Protein AF-X1KVK3-F1 (afdb_monomer_lite)

Structure (mmCIF, N/CA/C/O backbone):
data_AF-X1KVK3-F1
#
_entry.id   AF-X1KVK3-F1
#
loop_
_atom_site.group_PDB
_atom_site.id
_atom_site.type_symbol
_atom_site.label_atom_id
_atom_site.label_alt_id
_atom_site.label_comp_id
_atom_site.label_asym_id
_atom_site.label_entity_id
_atom_site.label_seq_id
_atom_site.pdbx_PDB_ins_code
_atom_site.Cartn_x
_atom_site.Cartn_y
_atom_site.Cartn_z
_atom_site.occupancy
_atom_site.B_iso_or_equiv
_atom_site.auth_seq_id
_atom_site.auth_comp_id
_atom_site.auth_asym_id
_atom_site.auth_atom_id
_atom_site.pdbx_PDB_model_num
ATOM 1 N N . VAL A 1 1 ? -28.297 -2.277 30.075 1.00 92.94 1 VAL A N 1
ATOM 2 C CA . VAL A 1 1 ? -28.595 -2.962 28.796 1.00 92.94 1 VAL A CA 1
ATOM 3 C C . VAL A 1 1 ? -28.632 -1.957 27.662 1.00 92.94 1 VAL A C 1
ATOM 5 O O . VAL A 1 1 ? -28.782 -0.765 27.917 1.00 92.94 1 VAL A O 1
ATOM 8 N N . TRP A 1 2 ? -28.492 -2.438 26.434 1.00 93.06 2 TRP A N 1
ATOM 9 C CA . TRP A 1 2 ? -28.520 -1.646 25.210 1.00 93.06 2 TRP A CA 1
ATOM 10 C C . TRP A 1 2 ? -29.682 -2.075 24.330 1.00 93.06 2 TRP A C 1
ATOM 12 O O . TRP A 1 2 ? -29.987 -3.264 24.244 1.00 93.06 2 TRP A O 1
ATOM 22 N N . VAL A 1 3 ? -30.343 -1.122 23.684 1.00 92.62 3 VAL A N 1
ATOM 23 C CA . VAL A 1 3 ? -31.457 -1.416 22.777 1.00 92.62 3 VAL A CA 1
ATOM 24 C C . VAL A 1 3 ? -30.928 -1.920 21.435 1.00 92.62 3 VAL A C 1
ATOM 26 O O . VAL A 1 3 ? -30.106 -1.259 20.801 1.00 92.62 3 VAL A O 1
ATOM 29 N N . LYS A 1 4 ? -31.412 -3.089 20.994 1.00 90.88 4 LYS A N 1
ATOM 30 C CA . LYS A 1 4 ? -30.986 -3.754 19.747 1.00 90.88 4 LYS A CA 1
ATOM 31 C C . LYS A 1 4 ? -31.944 -3.613 18.579 1.00 90.88 4 LYS A C 1
ATOM 33 O O . LYS A 1 4 ? -31.549 -3.834 17.439 1.00 90.88 4 LYS A O 1
ATOM 38 N N . ALA A 1 5 ? -33.192 -3.261 18.858 1.00 85.25 5 ALA A N 1
ATOM 39 C CA . ALA A 1 5 ? -34.179 -2.967 17.831 1.00 85.25 5 ALA A CA 1
ATOM 40 C C . ALA A 1 5 ? -33.969 -1.551 17.267 1.00 85.25 5 ALA A C 1
ATOM 42 O O . ALA A 1 5 ? -33.524 -0.660 17.988 1.00 85.25 5 ALA A O 1
ATOM 43 N N . GLY A 1 6 ? -34.320 -1.333 15.994 1.00 79.38 6 GLY A N 1
ATOM 44 C CA . GLY A 1 6 ? -34.292 0.005 15.381 1.00 79.38 6 GLY A CA 1
ATOM 45 C C . GLY A 1 6 ? -35.185 1.010 16.122 1.00 79.38 6 GLY A C 1
ATOM 46 O O . GLY A 1 6 ? -34.839 2.183 16.248 1.00 79.38 6 GLY A O 1
ATOM 47 N N . SER A 1 7 ? -36.288 0.520 16.689 1.00 86.25 7 SER A N 1
ATOM 48 C CA . SER A 1 7 ? -37.147 1.229 17.631 1.00 86.25 7 SER A CA 1
ATOM 49 C C . SER A 1 7 ? -37.678 0.255 18.686 1.00 86.25 7 SER A C 1
ATOM 51 O O . SER A 1 7 ? -38.009 -0.894 18.386 1.00 86.25 7 SER A O 1
ATOM 53 N N . ALA A 1 8 ? -37.746 0.702 19.939 1.00 93.06 8 ALA A N 1
ATOM 54 C CA . ALA A 1 8 ? -38.320 -0.052 21.045 1.00 93.06 8 ALA A CA 1
ATOM 55 C C . ALA A 1 8 ? -39.267 0.831 21.863 1.00 93.06 8 ALA A C 1
ATOM 57 O O . ALA A 1 8 ? -38.974 1.990 22.149 1.00 93.06 8 ALA A O 1
ATOM 58 N N . ASN A 1 9 ? -40.400 0.263 22.268 1.00 96.19 9 ASN A N 1
ATOM 59 C CA . ASN A 1 9 ? -41.373 0.953 23.106 1.00 96.19 9 ASN A CA 1
ATOM 60 C C . ASN A 1 9 ? -41.047 0.737 24.584 1.00 96.19 9 ASN A C 1
ATOM 62 O O . ASN A 1 9 ? -40.894 -0.406 25.021 1.00 96.19 9 ASN A O 1
ATOM 66 N N . ILE A 1 10 ? -41.021 1.825 25.349 1.00 95.88 10 ILE A N 1
ATOM 67 C CA . ILE A 1 10 ? -40.963 1.804 26.808 1.00 95.88 10 ILE A CA 1
ATOM 68 C C . ILE A 1 10 ? -42.375 2.025 27.341 1.00 95.88 10 ILE A C 1
ATOM 70 O O . ILE A 1 10 ? -43.050 2.990 26.980 1.00 95.88 10 ILE A O 1
ATOM 74 N N . ARG A 1 11 ? -42.839 1.107 28.187 1.00 97.75 11 ARG A N 1
ATOM 75 C CA . ARG A 1 11 ? -44.220 1.035 28.677 1.00 97.75 11 ARG A CA 1
ATOM 76 C C . ARG A 1 11 ? -44.312 1.301 30.176 1.00 97.75 11 ARG A C 1
ATOM 78 O O . ARG A 1 11 ? -43.324 1.182 30.892 1.00 97.75 11 ARG A O 1
ATOM 85 N N . ASN A 1 12 ? -45.503 1.636 30.668 1.00 97.19 12 ASN A N 1
ATOM 86 C CA . ASN A 1 12 ? -45.739 1.837 32.105 1.00 97.19 12 ASN A CA 1
ATOM 87 C C . ASN A 1 12 ? -45.899 0.533 32.916 1.00 97.19 12 ASN A C 1
ATOM 89 O O . ASN A 1 12 ? -46.076 0.599 34.127 1.00 97.19 12 ASN A 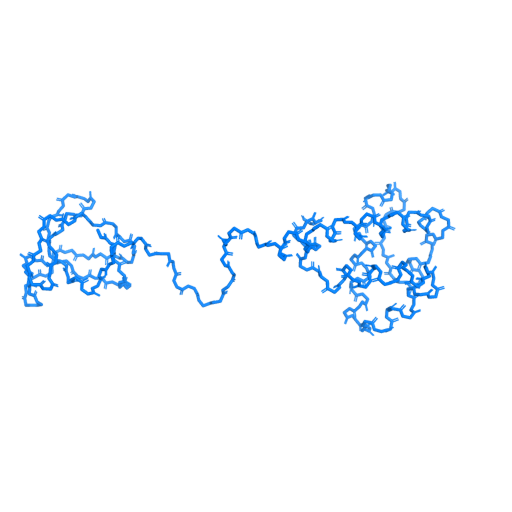O 1
ATOM 93 N N . GLY A 1 13 ? -45.817 -0.635 32.274 1.00 96.75 13 GLY A N 1
ATOM 94 C CA . GLY A 1 13 ? -45.866 -1.945 32.925 1.00 96.75 13 GLY A CA 1
ATOM 95 C C . GLY A 1 13 ? -45.310 -3.061 32.027 1.00 96.75 13 GLY A C 1
ATOM 96 O O . GLY A 1 13 ? -45.136 -2.836 30.822 1.00 96.75 13 GLY A O 1
ATOM 97 N N . PRO A 1 14 ? -45.027 -4.250 32.591 1.00 96.38 14 PRO A N 1
ATOM 98 C CA . PRO A 1 14 ? -44.391 -5.380 31.908 1.00 96.38 14 PRO A CA 1
ATOM 99 C C . PRO A 1 14 ? -45.385 -6.192 31.053 1.00 96.38 14 PRO A C 1
ATOM 101 O O . PRO A 1 14 ? -45.523 -7.406 31.196 1.00 96.38 14 PRO A O 1
ATOM 104 N N . SER A 1 15 ? -46.108 -5.523 30.153 1.00 95.50 15 SER A N 1
ATOM 105 C CA . SER A 1 15 ? -47.010 -6.162 29.189 1.00 95.50 15 SER A CA 1
ATOM 106 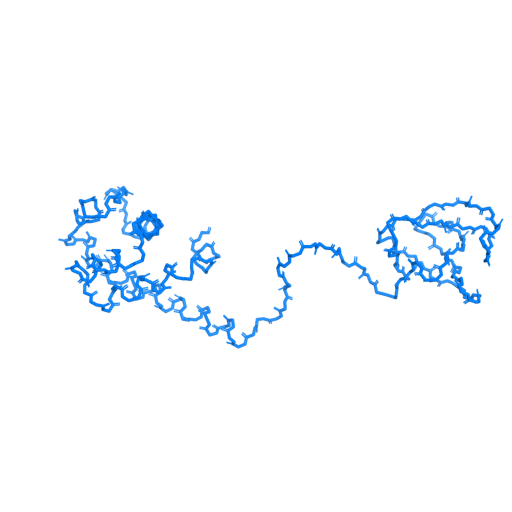C C . SER A 1 15 ? -47.103 -5.360 27.895 1.00 95.50 15 SER A C 1
ATOM 108 O O . SER A 1 15 ? -46.993 -4.135 27.880 1.00 95.50 15 SER A O 1
ATOM 110 N N . THR A 1 16 ? -47.370 -6.039 26.780 1.00 92.88 16 THR A N 1
ATOM 111 C CA . THR A 1 16 ? -47.644 -5.386 25.491 1.00 92.88 16 THR A CA 1
ATOM 112 C C . THR A 1 16 ? -48.951 -4.588 25.498 1.00 92.88 16 THR A C 1
ATOM 114 O O . THR A 1 16 ? -49.114 -3.715 24.648 1.00 92.88 16 THR A O 1
ATOM 117 N N . GLN A 1 17 ? -49.834 -4.837 26.473 1.00 95.75 17 GLN A N 1
ATOM 118 C CA . GLN A 1 17 ? -51.093 -4.110 26.679 1.00 95.75 17 GLN A CA 1
ATOM 119 C C . GLN A 1 17 ? -50.923 -2.813 27.489 1.00 95.75 17 GLN A C 1
ATOM 121 O O . GLN A 1 17 ? -51.798 -1.952 27.480 1.00 95.75 17 GLN A O 1
ATOM 126 N N . ASN A 1 18 ? -49.795 -2.637 28.187 1.00 96.50 18 ASN A N 1
ATOM 127 C CA . ASN A 1 18 ? -49.523 -1.423 28.956 1.00 96.50 18 ASN A CA 1
ATOM 128 C C . ASN A 1 18 ? -49.276 -0.212 28.046 1.00 96.50 18 ASN A C 1
ATOM 130 O O . ASN A 1 18 ? -48.714 -0.346 26.960 1.00 96.50 18 ASN A O 1
ATOM 134 N N . LYS A 1 19 ? -49.625 0.995 28.501 1.00 96.69 19 LYS A N 1
ATOM 135 C CA . LYS A 1 19 ? -49.455 2.235 27.728 1.00 96.69 19 LYS A CA 1
ATOM 136 C C . LYS A 1 19 ? -47.973 2.501 27.432 1.00 96.69 19 LYS A C 1
ATOM 138 O O . LYS A 1 19 ? -47.131 2.376 28.322 1.00 96.69 19 LYS A O 1
ATOM 143 N N . VAL A 1 20 ? -47.659 2.901 26.196 1.00 96.56 20 VAL A N 1
ATOM 144 C CA . VAL A 1 20 ? -46.323 3.394 25.812 1.00 96.56 20 VAL A CA 1
ATOM 145 C C . VAL A 1 20 ? -46.124 4.793 26.396 1.00 96.56 20 VAL A C 1
ATOM 147 O O . VAL A 1 20 ? -46.976 5.662 26.220 1.00 96.56 20 VAL A O 1
ATOM 150 N N . ILE A 1 21 ? -45.018 4.998 27.105 1.00 95.94 21 ILE A N 1
ATOM 151 C CA . ILE A 1 21 ? -44.680 6.257 27.787 1.00 95.94 21 ILE A CA 1
ATOM 152 C C . ILE A 1 21 ? -43.427 6.929 27.223 1.00 95.94 21 ILE A C 1
ATOM 154 O O . ILE A 1 21 ? -43.245 8.123 27.437 1.00 95.94 21 ILE A O 1
ATOM 158 N N . ALA A 1 22 ? -42.581 6.177 26.516 1.00 94.50 22 ALA A N 1
ATOM 159 C CA . ALA A 1 22 ? -41.409 6.683 25.813 1.00 94.50 22 ALA A CA 1
ATOM 160 C C . ALA A 1 22 ? -40.994 5.715 24.695 1.00 94.50 22 ALA A C 1
ATOM 162 O O . ALA A 1 22 ? -41.404 4.551 24.671 1.00 94.50 22 ALA A O 1
ATOM 163 N N . GLY A 1 23 ? -40.159 6.195 23.778 1.00 92.88 23 GLY A N 1
ATOM 164 C CA . GLY A 1 23 ? -39.467 5.370 22.791 1.00 92.88 23 GLY A CA 1
ATOM 165 C C . GLY A 1 23 ? -37.973 5.328 23.090 1.00 92.88 23 GLY A C 1
ATOM 166 O O . GLY A 1 23 ? -37.412 6.321 23.548 1.00 92.88 23 GLY A O 1
ATOM 167 N N . ALA A 1 24 ? -37.341 4.195 22.807 1.00 92.50 24 ALA A N 1
ATOM 168 C CA . ALA A 1 24 ? -35.894 4.049 22.801 1.00 92.50 24 ALA A CA 1
ATOM 169 C C . ALA A 1 24 ? -35.412 3.650 21.405 1.00 92.50 24 ALA A C 1
ATOM 171 O O . ALA A 1 24 ? -36.075 2.895 20.685 1.00 92.50 24 ALA A O 1
ATOM 172 N N . LYS A 1 25 ? -34.265 4.190 21.017 1.00 91.50 25 LYS A N 1
ATOM 173 C CA . LYS A 1 25 ? -33.624 3.972 19.724 1.00 91.50 25 LYS A CA 1
ATOM 174 C C . LYS A 1 25 ? -32.526 2.930 19.855 1.00 91.50 25 LYS A C 1
ATOM 176 O O . LYS A 1 25 ? -32.045 2.639 20.949 1.00 91.50 25 LYS A O 1
ATOM 181 N N . TRP A 1 26 ? -32.124 2.379 18.714 1.00 86.62 26 TRP A N 1
ATOM 182 C CA . TRP A 1 26 ? -30.941 1.534 18.633 1.00 86.62 26 TRP A CA 1
ATOM 183 C C . TRP A 1 26 ? -29.757 2.185 19.364 1.00 86.62 26 TRP A C 1
ATOM 185 O O . TRP A 1 26 ? -29.483 3.370 19.178 1.00 86.62 26 TRP A O 1
ATOM 195 N N . ASN A 1 27 ? -29.060 1.393 20.179 1.00 87.06 27 ASN A N 1
ATOM 196 C CA . ASN A 1 27 ? -27.931 1.812 21.010 1.00 87.06 27 ASN A CA 1
ATOM 197 C C . ASN A 1 27 ? -28.214 2.774 22.168 1.00 87.06 27 ASN A C 1
ATOM 199 O O . ASN A 1 27 ? -27.265 3.236 22.808 1.00 87.06 27 ASN A O 1
ATOM 203 N N . ASP A 1 28 ? -29.473 3.014 22.526 1.00 91.75 28 ASP A N 1
ATOM 204 C CA . ASP A 1 28 ? -29.758 3.675 23.795 1.00 91.75 28 ASP A CA 1
ATOM 205 C C . ASP A 1 28 ? -29.279 2.800 24.963 1.00 91.75 28 ASP A C 1
ATOM 207 O O . ASP A 1 28 ? -29.593 1.604 25.049 1.00 91.75 28 ASP A O 1
ATOM 211 N N . LYS A 1 29 ? -28.507 3.405 25.875 1.00 93.62 29 LYS A N 1
ATOM 212 C CA . LYS A 1 29 ? -28.080 2.771 27.126 1.00 93.62 29 LYS A CA 1
ATOM 213 C C . LYS A 1 29 ? -29.159 2.972 28.179 1.00 93.62 29 LYS A C 1
ATOM 215 O O . LYS A 1 29 ? -29.459 4.099 28.562 1.00 93.62 29 LYS A O 1
ATOM 220 N N . LEU A 1 30 ? -29.684 1.867 28.689 1.00 94.06 30 LEU A N 1
ATOM 221 C CA . LEU A 1 30 ? -30.709 1.848 29.724 1.00 94.06 30 LEU A CA 1
ATOM 222 C C . LEU A 1 30 ? -30.167 1.155 30.975 1.00 94.06 30 LEU A C 1
ATOM 224 O O . LEU A 1 30 ? -29.550 0.084 30.895 1.00 94.06 30 LEU A O 1
ATOM 228 N N . LEU A 1 31 ? -30.391 1.762 32.139 1.00 95.44 31 LEU A N 1
ATOM 229 C CA . LEU A 1 31 ? -30.047 1.152 33.420 1.00 95.44 31 LEU A CA 1
ATOM 230 C C . LEU A 1 31 ? -31.176 0.206 33.823 1.00 95.44 31 LEU A C 1
ATOM 232 O O . LEU A 1 31 ? -32.286 0.675 34.047 1.00 95.44 31 LEU A O 1
ATOM 236 N N . VAL A 1 32 ? -30.902 -1.097 33.913 1.00 96.19 32 VAL A N 1
ATOM 237 C CA . VAL A 1 32 ? -31.872 -2.064 34.449 1.00 96.19 32 VAL A CA 1
ATOM 238 C C . VAL A 1 32 ? -31.906 -1.917 35.960 1.00 96.19 32 VAL A C 1
ATOM 240 O O . VAL A 1 32 ? -30.854 -1.902 36.595 1.00 96.19 32 VAL A O 1
ATOM 243 N N . ILE A 1 33 ? -33.107 -1.793 36.512 1.00 96.50 33 ILE A N 1
ATOM 244 C CA . ILE A 1 33 ? -33.339 -1.701 37.956 1.00 96.50 33 ILE A CA 1
ATOM 245 C C . ILE A 1 33 ? -34.172 -2.873 38.488 1.00 96.50 33 ILE A C 1
ATOM 247 O O . ILE A 1 33 ? -34.175 -3.105 39.689 1.00 96.50 33 ILE A O 1
ATOM 251 N N . GLU A 1 34 ? -34.869 -3.605 37.614 1.00 96.38 34 GLU A N 1
ATOM 252 C CA . GLU A 1 34 ? -35.698 -4.763 37.972 1.00 96.38 34 GLU A CA 1
ATOM 253 C C . GLU A 1 34 ? -35.934 -5.647 36.733 1.00 96.38 34 GLU A C 1
ATOM 255 O O . GLU A 1 34 ? -35.936 -5.146 35.603 1.00 96.38 34 GLU A O 1
ATOM 260 N N . GLU A 1 35 ? -36.174 -6.942 36.935 1.00 95.25 35 GLU A N 1
ATOM 261 C CA . GLU A 1 35 ? -36.560 -7.899 35.891 1.00 95.25 35 GLU A CA 1
ATOM 262 C C . GLU A 1 35 ? -37.842 -8.626 36.312 1.00 95.25 35 GLU A C 1
ATOM 264 O O . GLU A 1 35 ? -37.945 -9.113 37.436 1.00 95.25 35 GLU A O 1
ATOM 269 N N . GLN A 1 36 ? -38.823 -8.698 35.409 1.00 96.62 36 GLN A N 1
ATOM 270 C CA . GLN A 1 36 ? -40.076 -9.419 35.631 1.00 96.62 36 GLN A CA 1
ATOM 271 C C . GLN A 1 36 ? -40.463 -10.192 34.369 1.00 96.62 36 GLN A C 1
ATOM 273 O O . GLN A 1 36 ? -40.907 -9.624 33.366 1.00 96.62 36 GLN A O 1
ATOM 278 N N . GLY A 1 37 ? -40.306 -11.515 34.414 1.00 94.62 37 GLY A N 1
ATOM 279 C CA . GLY A 1 37 ? -40.528 -12.367 33.249 1.00 94.62 37 GLY A CA 1
ATOM 280 C C . GLY A 1 37 ? -39.600 -11.969 32.100 1.00 94.62 37 GLY A C 1
ATOM 281 O O . GLY A 1 37 ? -38.391 -11.985 32.259 1.00 94.62 37 GLY A O 1
ATOM 282 N N . LYS A 1 38 ? -40.166 -11.594 30.946 1.00 96.25 38 LYS A N 1
ATOM 283 C CA . LYS A 1 38 ? -39.406 -11.147 29.760 1.00 96.25 38 LYS A CA 1
ATOM 284 C C . LYS A 1 38 ? -39.300 -9.621 29.650 1.00 96.25 38 LYS A C 1
ATOM 286 O O . LYS A 1 38 ? -39.221 -9.080 28.543 1.00 96.25 38 LYS A O 1
ATOM 291 N N . TRP A 1 39 ? -39.365 -8.910 30.770 1.00 97.38 39 TRP A N 1
ATOM 292 C CA . TRP A 1 39 ? -39.357 -7.451 30.807 1.00 97.38 39 TRP A CA 1
ATOM 293 C C . TRP A 1 39 ? -38.297 -6.922 31.757 1.00 97.38 39 TRP A C 1
ATOM 295 O O . TRP A 1 39 ? -38.162 -7.394 32.882 1.00 97.38 39 TRP A O 1
ATOM 305 N N . TYR A 1 40 ? -37.610 -5.874 31.314 1.00 97.88 40 TYR A N 1
ATOM 306 C CA . TYR A 1 40 ? -36.734 -5.075 32.155 1.00 97.88 40 TYR A CA 1
ATOM 307 C C . TYR A 1 40 ? -37.427 -3.788 32.559 1.00 97.88 40 TYR A C 1
ATOM 309 O O . TYR A 1 40 ? -37.887 -3.034 31.699 1.00 97.88 40 TYR A O 1
ATOM 317 N N . LYS A 1 41 ? -37.425 -3.494 33.855 1.00 97.44 41 LYS A N 1
ATOM 318 C CA . LYS A 1 41 ? -37.668 -2.146 34.352 1.00 97.44 41 LYS A CA 1
ATOM 319 C C . LYS A 1 41 ? -36.376 -1.362 34.213 1.00 97.44 41 LYS A C 1
ATOM 321 O O . LYS A 1 41 ? -35.318 -1.795 34.673 1.00 97.44 41 LYS A O 1
ATOM 326 N N . VAL A 1 42 ? -36.458 -0.220 33.554 1.00 97.06 42 VAL A N 1
ATOM 327 C CA . VAL A 1 42 ? -35.306 0.565 33.134 1.00 97.06 42 VAL A CA 1
ATOM 328 C C . VAL A 1 42 ? -35.455 2.031 33.498 1.00 97.06 42 VAL A C 1
ATOM 330 O O . VAL A 1 42 ? -36.550 2.587 33.432 1.00 97.06 42 VAL A O 1
ATOM 333 N N . LYS A 1 43 ? -34.333 2.6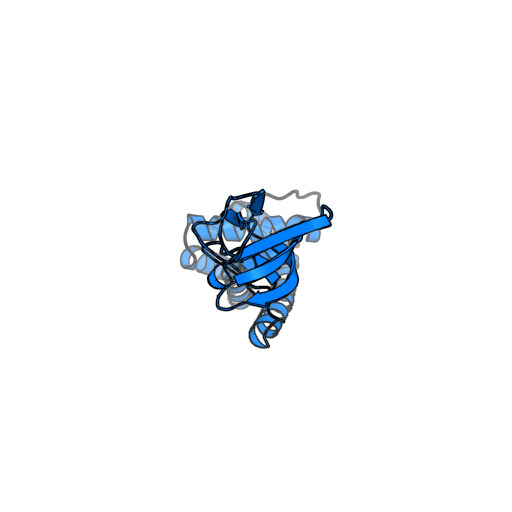69 33.830 1.00 96.06 43 LYS A N 1
ATOM 334 C CA . LYS A 1 43 ? -34.210 4.125 33.926 1.00 96.06 43 LYS A CA 1
ATOM 335 C C . LYS A 1 43 ? -33.580 4.672 32.642 1.00 96.06 43 LYS A C 1
ATOM 337 O O . LYS A 1 43 ? -32.494 4.233 32.250 1.00 96.06 43 LYS A O 1
ATOM 342 N N . LEU A 1 44 ? -34.271 5.612 31.998 1.00 92.25 44 LEU A N 1
ATOM 343 C CA . LEU A 1 44 ? -33.792 6.346 30.825 1.00 92.25 44 LEU A CA 1
ATOM 344 C C . LEU A 1 44 ? -32.752 7.409 31.227 1.00 92.25 44 LEU A C 1
ATOM 346 O O . LEU A 1 44 ? -32.760 7.861 32.377 1.00 92.25 44 LEU A O 1
ATOM 350 N N . PRO A 1 45 ? -31.912 7.888 30.288 1.00 85.12 45 PRO A N 1
ATOM 351 C CA . PRO A 1 45 ? -30.971 8.984 30.538 1.00 85.12 45 PRO A CA 1
ATOM 352 C C . PRO A 1 45 ? -31.632 10.256 31.088 1.00 85.12 45 PRO A C 1
ATOM 354 O O . PRO A 1 45 ? -31.060 10.920 31.945 1.00 85.12 45 PRO A O 1
ATOM 357 N N . GLN A 1 46 ? -32.861 10.561 30.658 1.00 86.56 46 GLN A N 1
ATOM 358 C CA . GLN A 1 46 ? -33.638 11.714 31.132 1.00 86.56 46 GLN A CA 1
ATOM 359 C C . GLN A 1 46 ? -34.267 11.494 32.524 1.00 86.56 46 GLN A C 1
ATOM 361 O O . GLN A 1 46 ? -35.005 12.342 33.013 1.00 86.56 46 GLN A O 1
ATOM 366 N N . GLY A 1 47 ? -34.016 10.349 33.167 1.00 88.88 47 GLY A N 1
ATOM 367 C CA . GLY A 1 47 ? -34.478 10.031 34.519 1.00 88.88 47 GLY A CA 1
ATOM 368 C C . GLY A 1 47 ? -35.828 9.312 34.607 1.00 88.88 47 GLY A C 1
ATOM 369 O O . GLY A 1 47 ? -36.126 8.753 35.661 1.00 88.88 47 GLY A O 1
ATOM 370 N N . GLN A 1 48 ? -36.611 9.263 33.522 1.00 94.69 48 GLN A N 1
ATOM 371 C CA . GLN A 1 48 ? -37.890 8.543 33.468 1.00 94.69 48 GLN A CA 1
ATOM 372 C C . GLN A 1 48 ? -37.691 7.030 33.675 1.00 94.69 48 GLN A C 1
ATOM 374 O O . GLN A 1 48 ? -36.701 6.461 33.214 1.00 94.69 48 GLN A O 1
ATOM 379 N N . ILE A 1 49 ? -38.636 6.372 34.353 1.00 97.06 49 ILE A N 1
ATOM 380 C CA . ILE A 1 49 ? -38.623 4.922 34.597 1.00 97.06 49 ILE A CA 1
ATOM 381 C C . ILE A 1 49 ? -39.768 4.262 33.825 1.00 97.06 49 ILE A C 1
ATOM 383 O O . ILE A 1 49 ? -40.890 4.766 33.820 1.00 97.06 49 ILE A O 1
ATOM 387 N N . GLY A 1 50 ? -39.491 3.121 33.195 1.00 97.25 50 GLY A N 1
ATOM 388 C CA . GLY A 1 50 ? -40.488 2.332 32.472 1.00 97.25 50 GLY A CA 1
ATOM 389 C C . GLY A 1 50 ? -40.037 0.900 32.215 1.00 97.25 50 GLY A C 1
ATOM 390 O O . GLY A 1 50 ? -39.023 0.462 32.745 1.00 97.25 50 GLY A O 1
ATOM 391 N N . TRP A 1 51 ? -40.789 0.174 31.393 1.00 98.12 51 TRP A N 1
ATOM 392 C CA . TRP A 1 51 ? -40.567 -1.237 31.085 1.00 98.12 51 TRP A CA 1
ATOM 393 C C . TRP A 1 51 ? -40.266 -1.452 29.604 1.00 98.12 51 TRP A C 1
ATOM 395 O O . TRP A 1 51 ? -40.999 -0.966 28.743 1.00 98.12 51 TRP A O 1
ATOM 405 N N . ILE A 1 52 ? -39.213 -2.211 29.306 1.00 97.44 52 ILE A N 1
ATOM 406 C CA . ILE A 1 52 ? -38.807 -2.600 27.952 1.00 97.44 52 ILE A CA 1
ATOM 407 C C . ILE A 1 52 ? -38.766 -4.125 27.831 1.00 97.44 52 ILE A C 1
ATOM 409 O O . ILE A 1 52 ? -38.375 -4.827 28.764 1.00 97.44 52 ILE A O 1
ATOM 413 N N . TYR A 1 53 ? -39.187 -4.651 26.681 1.00 97.44 53 TYR A N 1
ATOM 414 C CA . TYR A 1 53 ? -39.178 -6.089 26.424 1.00 97.44 53 TYR A CA 1
ATOM 415 C C . TYR A 1 53 ? -37.731 -6.578 26.282 1.00 97.44 53 TYR A C 1
ATOM 417 O O . TYR A 1 53 ? -37.016 -6.155 25.373 1.00 97.44 53 TYR A O 1
ATOM 425 N N . GLN A 1 54 ? -37.298 -7.468 27.176 1.00 94.62 54 GLN A N 1
ATOM 426 C CA . GLN A 1 54 ? -35.920 -7.962 27.278 1.00 94.62 54 GLN A CA 1
ATOM 427 C C . GLN A 1 54 ? -35.372 -8.513 25.951 1.00 94.62 54 GLN A C 1
ATOM 429 O O . GLN A 1 54 ? -34.231 -8.195 25.612 1.00 94.62 54 GLN A O 1
ATOM 434 N N . PRO A 1 55 ? -36.150 -9.245 25.126 1.00 94.62 55 PRO A N 1
ATOM 435 C CA . PRO A 1 55 ? -35.690 -9.683 23.810 1.00 94.62 55 PRO A CA 1
ATOM 436 C C . PRO A 1 55 ? -35.372 -8.569 22.808 1.00 94.62 55 PRO A C 1
ATOM 438 O O . PRO A 1 55 ? -34.801 -8.887 21.772 1.00 94.62 55 PRO A O 1
ATOM 441 N N . LEU A 1 56 ? -35.695 -7.300 23.084 1.00 93.75 56 LEU A N 1
ATOM 442 C CA . LEU A 1 56 ? -35.273 -6.128 22.297 1.00 93.75 56 LEU A CA 1
ATOM 443 C C . LEU A 1 56 ? -33.984 -5.488 22.831 1.00 93.75 56 LEU A C 1
ATOM 445 O O . LEU A 1 56 ? -33.525 -4.478 22.293 1.00 93.75 56 LEU A O 1
ATOM 449 N N . CYS A 1 57 ? -33.391 -6.070 23.871 1.00 92.94 57 CYS A N 1
ATOM 450 C CA . CYS A 1 57 ? -32.185 -5.587 24.518 1.00 92.94 57 CYS A CA 1
ATOM 451 C C . CYS A 1 57 ? -31.002 -6.553 24.333 1.00 92.94 57 CYS A C 1
ATOM 453 O O . CYS A 1 57 ? -31.156 -7.713 23.930 1.00 92.94 57 CYS A O 1
ATOM 455 N N . SER A 1 58 ? -29.815 -6.032 24.631 1.00 90.25 58 SER A N 1
ATOM 456 C CA . SER A 1 58 ? -28.536 -6.731 24.738 1.00 90.25 58 SER A CA 1
ATOM 457 C C . SER A 1 58 ? -27.840 -6.332 26.045 1.00 90.25 58 SER A C 1
ATOM 459 O O . SER A 1 58 ? -27.984 -5.196 26.512 1.00 90.25 58 SER A O 1
ATOM 461 N N . SER A 1 59 ? -27.085 -7.246 26.652 1.00 86.50 59 SER A N 1
ATOM 462 C CA . SER A 1 59 ? -26.179 -6.936 27.770 1.00 86.50 59 SER A CA 1
ATOM 463 C C . SER A 1 59 ? -25.010 -6.052 27.319 1.00 86.50 59 SER A C 1
ATOM 465 O O . SER A 1 59 ? -24.524 -5.228 28.093 1.00 86.50 59 SER A O 1
ATOM 467 N N . GLU A 1 60 ? -24.629 -6.150 26.047 1.00 79.06 60 GLU A N 1
ATOM 468 C CA . GLU A 1 60 ? -23.482 -5.469 25.445 1.00 79.06 60 GLU A CA 1
ATOM 469 C C . GLU A 1 60 ? -23.899 -4.316 24.533 1.00 79.06 60 GLU A C 1
ATOM 471 O O . GLU A 1 60 ? -24.993 -4.326 23.961 1.00 79.06 60 GLU A O 1
ATOM 476 N N . LYS A 1 61 ? -23.016 -3.316 24.401 1.00 73.75 61 LYS A N 1
ATOM 477 C CA . LYS A 1 61 ? -23.213 -2.193 23.478 1.00 73.75 61 LYS A CA 1
ATOM 478 C C . LYS A 1 61 ? -23.180 -2.721 22.057 1.00 73.75 61 LYS A C 1
ATOM 480 O O . LYS A 1 61 ? -22.261 -3.445 21.693 1.00 73.75 61 LYS A O 1
ATOM 485 N N . LEU A 1 62 ? -24.175 -2.361 21.256 1.00 69.56 62 LEU A N 1
ATOM 486 C CA . LEU A 1 62 ? -24.305 -2.902 19.915 1.00 69.56 62 LEU A CA 1
ATOM 487 C C . LEU A 1 62 ? -23.620 -1.966 18.951 1.00 69.56 62 LEU A C 1
ATOM 489 O O . LEU A 1 62 ? -24.081 -0.868 18.687 1.00 69.56 62 LEU A O 1
ATOM 493 N N . TYR A 1 63 ? -22.500 -2.388 18.406 1.00 48.41 63 TYR A N 1
ATOM 494 C CA . TYR A 1 63 ? -21.917 -1.690 17.275 1.00 48.41 63 TYR A CA 1
ATOM 495 C C . TYR A 1 63 ? -22.694 -2.118 16.015 1.00 48.41 63 TYR A C 1
ATOM 497 O O . TYR A 1 63 ? -23.272 -3.205 15.964 1.00 48.41 63 TYR A O 1
ATOM 505 N N . TYR A 1 64 ? -22.867 -1.191 15.074 1.00 42.25 64 TYR A N 1
ATOM 506 C CA . TYR A 1 64 ? -23.731 -1.304 13.892 1.00 42.25 64 TYR A CA 1
ATOM 507 C C . TYR A 1 64 ? -23.577 -2.658 13.162 1.00 42.25 64 TYR A C 1
ATOM 509 O O . TYR A 1 64 ? -22.479 -3.191 13.040 1.00 42.25 64 TYR A O 1
ATOM 517 N N . ARG A 1 65 ? -24.665 -3.208 12.602 1.00 42.25 65 ARG A N 1
ATOM 518 C CA . ARG A 1 65 ? -24.593 -4.337 11.653 1.00 42.25 65 ARG A CA 1
ATOM 519 C C . ARG A 1 65 ? -24.535 -3.773 10.230 1.00 42.25 65 ARG A C 1
ATOM 521 O O . ARG A 1 65 ? -25.532 -3.772 9.515 1.00 42.25 65 ARG A O 1
ATOM 528 N N . VAL A 1 66 ? -23.384 -3.222 9.851 1.00 43.78 66 VAL A N 1
ATOM 529 C CA . VAL A 1 66 ? -23.103 -2.816 8.465 1.00 43.78 66 VAL A CA 1
ATOM 530 C C . VAL A 1 66 ? -22.874 -4.087 7.650 1.00 43.78 66 VAL A C 1
ATOM 532 O O . VAL A 1 66 ? -22.132 -4.979 8.062 1.00 43.78 66 VAL A O 1
ATOM 535 N N . LYS A 1 67 ? -23.545 -4.200 6.500 1.00 38.69 67 LYS A N 1
ATOM 536 C CA . LYS A 1 67 ? -23.207 -5.209 5.494 1.00 38.69 67 LYS A CA 1
ATOM 537 C C . LYS A 1 67 ? -21.833 -4.828 4.897 1.00 38.69 67 LYS A C 1
ATOM 539 O O . LYS A 1 67 ? -21.724 -3.775 4.287 1.00 38.69 67 LYS A O 1
ATOM 544 N N . THR A 1 68 ? -20.851 -5.708 5.155 1.00 40.12 68 THR A N 1
ATOM 545 C CA . THR A 1 68 ? -19.451 -5.872 4.662 1.00 40.12 68 THR A CA 1
ATOM 546 C C . THR A 1 68 ? -18.303 -4.928 5.115 1.00 40.12 68 THR A C 1
ATOM 548 O O . THR A 1 68 ? -18.072 -3.918 4.467 1.00 40.12 68 THR A O 1
ATOM 551 N N . LYS A 1 69 ? -17.543 -5.412 6.139 1.00 43.75 69 LYS A N 1
ATOM 552 C CA . LYS A 1 69 ? -16.060 -5.647 6.301 1.00 43.75 69 LYS A CA 1
ATOM 553 C C . LYS A 1 69 ? -15.050 -4.454 6.305 1.00 43.75 69 LYS A C 1
ATOM 555 O O . LYS A 1 69 ? -15.262 -3.551 5.509 1.00 43.75 69 LYS A O 1
ATOM 560 N N . PRO A 1 70 ? -13.900 -4.474 7.054 1.00 46.72 70 PRO A N 1
ATOM 561 C CA . PRO A 1 70 ? -13.369 -5.410 8.080 1.00 46.72 70 PRO A CA 1
ATOM 562 C C . PRO A 1 70 ? -13.186 -4.820 9.505 1.00 46.72 70 PRO A C 1
ATOM 564 O O . PRO A 1 70 ? -13.125 -3.613 9.707 1.00 46.72 70 PRO A O 1
ATOM 567 N N . GLU A 1 71 ? -13.062 -5.727 10.479 1.00 48.03 71 GLU A N 1
ATOM 568 C CA . GLU A 1 71 ? -12.745 -5.520 11.901 1.00 48.03 71 GLU A CA 1
ATOM 569 C C . GLU A 1 71 ? -11.327 -4.978 12.165 1.00 48.03 71 GLU A C 1
ATOM 571 O O . GLU A 1 71 ? -10.359 -5.426 11.553 1.00 48.03 71 GLU A O 1
ATOM 576 N N . GLU A 1 72 ? -11.179 -4.125 13.185 1.00 44.94 72 GLU A N 1
ATOM 577 C CA . GLU A 1 72 ? -9.910 -3.941 13.907 1.00 44.94 72 GLU A CA 1
ATOM 578 C C . GLU A 1 72 ? -9.717 -5.092 14.912 1.00 44.94 72 GLU A C 1
ATOM 580 O O . GLU A 1 72 ? -9.887 -4.949 16.124 1.00 44.94 72 GLU A O 1
ATOM 585 N N . THR A 1 73 ? -9.379 -6.275 14.406 1.00 49.47 73 THR A N 1
ATOM 586 C CA . THR A 1 73 ? -8.727 -7.317 15.207 1.00 49.47 73 THR A CA 1
ATOM 587 C C . THR A 1 73 ? -7.258 -6.940 15.405 1.00 49.47 73 THR A C 1
ATOM 589 O O . THR A 1 73 ? -6.644 -6.355 14.511 1.00 49.47 73 THR A O 1
ATOM 592 N N . LYS A 1 74 ? -6.659 -7.269 16.564 1.00 54.81 74 LYS A N 1
ATOM 593 C CA . LYS A 1 74 ? -5.195 -7.174 16.743 1.00 54.81 74 LYS A CA 1
ATOM 594 C C . LYS A 1 74 ? -4.505 -7.810 15.521 1.00 54.81 74 LYS A C 1
ATOM 596 O O . LYS A 1 74 ? -4.952 -8.885 15.119 1.00 54.81 74 LYS A O 1
ATOM 601 N N . PRO A 1 75 ? -3.469 -7.175 14.940 1.00 62.94 75 PRO A N 1
ATOM 602 C CA . PRO A 1 75 ? -2.863 -7.655 13.703 1.00 62.94 75 PRO A CA 1
ATOM 603 C C . PRO A 1 75 ? -2.364 -9.087 13.893 1.00 62.94 75 PRO A C 1
ATOM 605 O O . PRO A 1 75 ? -1.677 -9.384 14.875 1.00 62.94 75 PRO A O 1
ATOM 608 N N . THR A 1 76 ? -2.747 -9.970 12.976 1.00 80.25 76 THR A N 1
ATOM 609 C CA . THR A 1 76 ? -2.286 -11.360 12.958 1.00 80.25 76 THR A CA 1
ATOM 610 C C . THR A 1 76 ? -0.792 -11.422 12.626 1.00 80.25 76 THR A C 1
ATOM 612 O O . THR A 1 76 ? -0.197 -10.453 12.142 1.00 80.25 76 THR A O 1
ATOM 615 N N . LEU A 1 77 ? -0.150 -12.566 12.885 1.00 73.50 77 LEU A N 1
ATOM 616 C CA . LEU A 1 77 ? 1.239 -12.770 12.466 1.00 73.50 77 LEU A CA 1
ATOM 617 C C . LEU A 1 77 ? 1.366 -12.700 10.937 1.00 73.50 77 LEU A C 1
ATOM 619 O O . LEU A 1 77 ? 2.375 -12.190 10.443 1.00 73.50 77 LEU A O 1
ATOM 623 N N . GLU A 1 78 ? 0.339 -13.128 10.193 1.00 76.00 78 GLU A N 1
ATOM 624 C CA . GLU A 1 78 ? 0.280 -12.928 8.746 1.00 76.00 78 GLU A CA 1
ATOM 625 C C . GLU A 1 78 ? 0.230 -11.437 8.381 1.00 76.00 78 GLU A C 1
ATOM 627 O O . GLU A 1 78 ? 1.019 -11.005 7.543 1.00 76.00 78 GLU A O 1
ATOM 632 N N . ASP A 1 79 ? -0.597 -10.624 9.052 1.00 76.25 79 ASP A N 1
ATOM 633 C CA . ASP A 1 79 ? -0.692 -9.177 8.786 1.00 76.25 79 ASP A CA 1
ATOM 634 C C . ASP A 1 79 ? 0.637 -8.452 9.046 1.00 76.25 79 ASP A C 1
ATOM 636 O O . ASP A 1 79 ? 1.054 -7.577 8.281 1.00 76.25 79 ASP A O 1
ATOM 640 N N . LEU A 1 80 ? 1.329 -8.818 10.131 1.00 81.75 80 LEU A N 1
ATOM 641 C CA . LEU A 1 80 ? 2.639 -8.258 10.467 1.00 81.75 80 LEU A CA 1
ATOM 642 C C . LEU A 1 80 ? 3.704 -8.689 9.459 1.00 81.75 80 LEU A C 1
ATOM 644 O O . LEU A 1 80 ? 4.482 -7.852 8.998 1.00 81.75 80 LEU A O 1
ATOM 648 N N . THR A 1 81 ? 3.717 -9.967 9.081 1.00 86.88 81 THR A N 1
ATOM 649 C CA . THR A 1 81 ? 4.620 -10.499 8.050 1.00 86.88 81 THR A CA 1
ATOM 650 C C . THR A 1 81 ? 4.399 -9.804 6.712 1.00 86.88 81 THR A C 1
ATOM 652 O O . THR A 1 81 ? 5.361 -9.415 6.043 1.00 86.88 81 THR A O 1
ATOM 655 N N . MET A 1 82 ? 3.137 -9.586 6.343 1.00 85.50 82 MET A N 1
ATOM 656 C CA . MET A 1 82 ? 2.761 -8.908 5.110 1.00 85.50 82 MET A CA 1
ATOM 657 C C . MET A 1 82 ? 3.229 -7.449 5.119 1.00 85.50 82 MET A C 1
ATOM 659 O O . MET A 1 82 ? 3.880 -6.993 4.179 1.00 85.50 82 MET A O 1
ATOM 663 N N . LYS A 1 83 ? 3.006 -6.733 6.228 1.00 88.19 83 LYS A N 1
ATOM 664 C CA . LYS A 1 83 ? 3.485 -5.356 6.403 1.00 88.19 83 LYS A CA 1
ATOM 665 C C . LYS A 1 83 ? 5.012 -5.259 6.330 1.00 88.19 83 LYS A C 1
ATOM 667 O O . LYS A 1 83 ? 5.536 -4.361 5.675 1.00 88.19 83 LYS A O 1
ATOM 672 N N . LEU A 1 84 ? 5.733 -6.163 6.995 1.00 90.38 84 LEU A N 1
ATOM 673 C CA . LEU A 1 84 ? 7.199 -6.192 6.957 1.00 90.38 84 LEU A CA 1
ATOM 674 C C . LEU A 1 84 ? 7.720 -6.484 5.545 1.00 90.38 84 LEU A C 1
ATOM 676 O O . LEU A 1 84 ? 8.674 -5.841 5.104 1.00 90.38 84 LEU A O 1
ATOM 680 N N . SER A 1 85 ? 7.067 -7.399 4.824 1.00 90.50 85 SER A N 1
ATOM 681 C CA . SER A 1 85 ? 7.390 -7.704 3.427 1.00 90.50 85 SER A CA 1
ATOM 682 C C . SER A 1 85 ? 7.189 -6.483 2.537 1.00 90.50 85 SER A C 1
ATOM 684 O O . SER A 1 85 ? 8.097 -6.137 1.786 1.00 90.50 85 SER A O 1
ATOM 686 N N . PHE A 1 86 ? 6.073 -5.766 2.701 1.00 94.19 86 PHE A N 1
ATOM 687 C CA . PHE A 1 86 ? 5.821 -4.524 1.976 1.00 94.19 86 PHE A CA 1
ATOM 688 C C . PHE A 1 86 ? 6.899 -3.473 2.234 1.00 94.19 86 PHE A C 1
ATOM 690 O O . PHE A 1 86 ? 7.473 -2.944 1.288 1.00 94.19 86 PHE A O 1
ATOM 697 N N . ILE A 1 87 ? 7.234 -3.205 3.501 1.00 93.31 87 ILE A N 1
ATOM 698 C CA . ILE A 1 87 ? 8.267 -2.218 3.853 1.00 93.31 87 ILE A CA 1
ATOM 699 C C . ILE A 1 87 ? 9.612 -2.588 3.213 1.00 93.31 87 ILE A C 1
ATOM 701 O O . ILE A 1 87 ? 10.293 -1.724 2.655 1.00 93.31 87 ILE A O 1
ATOM 705 N N . ARG A 1 88 ? 9.992 -3.871 3.278 1.00 96.44 88 ARG A N 1
ATOM 706 C CA . ARG A 1 88 ? 11.240 -4.372 2.693 1.00 96.44 88 ARG A CA 1
ATOM 707 C C . ARG A 1 88 ? 11.253 -4.211 1.173 1.00 96.44 88 ARG A C 1
ATOM 709 O O . ARG A 1 88 ? 12.171 -3.590 0.646 1.00 96.44 88 ARG A O 1
ATOM 716 N N . ILE A 1 89 ? 10.231 -4.720 0.489 1.00 95.44 89 ILE A N 1
ATOM 717 C CA . ILE A 1 89 ? 10.152 -4.713 -0.977 1.00 95.44 89 ILE A CA 1
ATOM 718 C C . ILE A 1 89 ? 10.041 -3.279 -1.500 1.00 95.44 89 ILE A C 1
ATOM 720 O O . ILE A 1 89 ? 10.726 -2.925 -2.453 1.00 95.44 89 ILE A O 1
ATOM 724 N N . ASN A 1 90 ? 9.267 -2.412 -0.842 1.00 96.50 90 ASN A N 1
ATOM 725 C CA . ASN A 1 90 ? 9.165 -1.003 -1.218 1.00 96.50 90 ASN A CA 1
ATOM 726 C C . ASN A 1 90 ? 10.531 -0.302 -1.146 1.00 96.50 90 ASN A C 1
ATOM 728 O O . ASN A 1 90 ? 10.918 0.422 -2.062 1.00 96.50 90 ASN A O 1
ATOM 732 N N . LYS A 1 91 ? 11.317 -0.575 -0.097 1.00 95.81 91 LYS A N 1
ATOM 733 C CA . LYS A 1 91 ? 12.692 -0.070 0.013 1.00 95.81 91 LYS A CA 1
ATOM 734 C C . LYS A 1 91 ? 13.593 -0.608 -1.104 1.00 95.81 91 LYS A C 1
ATOM 736 O O . LYS A 1 91 ? 14.374 0.158 -1.665 1.00 95.81 91 LYS A O 1
ATOM 741 N N . GLU A 1 92 ? 13.49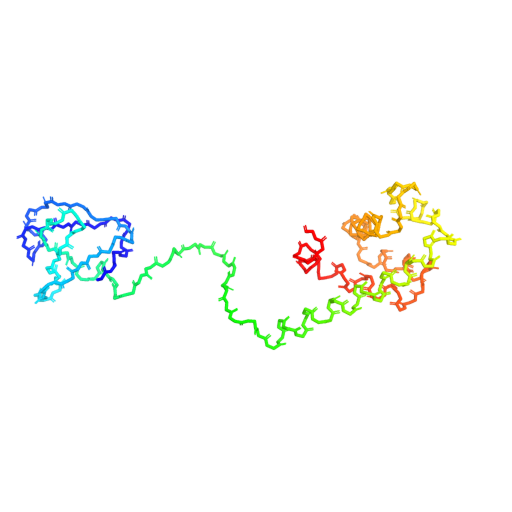8 -1.896 -1.427 1.00 96.19 92 GLU A N 1
ATOM 742 C CA . GLU A 1 92 ? 14.265 -2.517 -2.516 1.00 96.19 92 GLU A CA 1
ATOM 743 C C . GLU A 1 92 ? 13.919 -1.886 -3.875 1.00 96.19 92 GLU A C 1
ATOM 745 O O . GLU A 1 92 ? 14.822 -1.449 -4.586 1.00 96.19 92 GLU A O 1
ATOM 750 N N . VAL A 1 93 ? 12.629 -1.729 -4.197 1.00 97.44 93 VAL A N 1
ATOM 751 C CA . VAL A 1 93 ? 12.172 -1.067 -5.431 1.00 97.44 93 VAL A CA 1
ATOM 752 C C . VAL A 1 93 ? 12.642 0.379 -5.492 1.00 97.44 93 VAL A C 1
ATOM 754 O O . VAL A 1 93 ? 13.190 0.793 -6.515 1.00 97.44 93 VAL A O 1
ATOM 757 N N . LYS A 1 94 ? 12.494 1.141 -4.403 1.00 96.25 94 LYS A N 1
ATOM 758 C CA . LYS A 1 94 ? 12.973 2.526 -4.327 1.00 96.25 94 LYS A CA 1
ATOM 759 C C . LYS A 1 94 ? 14.470 2.612 -4.630 1.00 96.25 94 LYS A C 1
ATOM 761 O O . LYS A 1 94 ? 14.879 3.423 -5.459 1.00 96.25 94 LYS A O 1
ATOM 766 N N . ASN A 1 95 ? 15.274 1.730 -4.038 1.00 94.81 95 ASN A N 1
ATOM 767 C CA . ASN A 1 95 ? 16.714 1.669 -4.292 1.00 94.81 95 ASN A CA 1
ATOM 768 C C . ASN A 1 95 ? 17.039 1.290 -5.744 1.00 94.81 95 ASN A C 1
ATOM 770 O O . ASN A 1 95 ? 17.903 1.919 -6.356 1.00 94.81 95 ASN A O 1
ATOM 774 N N . SER A 1 96 ? 16.351 0.295 -6.315 1.00 94.25 96 SER A N 1
ATOM 775 C CA . SER A 1 96 ? 16.555 -0.099 -7.713 1.00 94.25 96 SER A CA 1
ATOM 776 C C . SER A 1 96 ? 16.213 1.046 -8.666 1.00 94.25 96 SER A C 1
ATOM 778 O O . SER A 1 96 ? 17.009 1.384 -9.541 1.00 94.25 96 SER A O 1
ATOM 780 N N . LEU A 1 97 ? 15.052 1.682 -8.484 1.00 96.00 97 LEU A N 1
ATOM 781 C CA . LEU A 1 97 ? 14.574 2.751 -9.359 1.00 96.00 97 LEU A CA 1
ATOM 782 C C . LEU A 1 97 ? 15.377 4.046 -9.224 1.00 96.00 97 LEU A C 1
ATOM 784 O O . LEU A 1 97 ? 15.469 4.780 -10.205 1.00 96.00 97 LEU A O 1
ATOM 788 N N . HIS A 1 98 ? 16.018 4.296 -8.079 1.00 95.19 98 HIS A N 1
ATOM 789 C CA . HIS A 1 98 ? 16.894 5.452 -7.878 1.00 95.19 98 HIS A CA 1
ATOM 790 C C . HIS A 1 98 ? 18.000 5.524 -8.945 1.00 95.19 98 HIS A C 1
ATOM 792 O O . HIS A 1 98 ? 18.200 6.567 -9.570 1.00 95.19 98 HIS A O 1
ATOM 798 N N . PHE A 1 99 ? 18.667 4.401 -9.241 1.00 90.75 99 PHE A N 1
ATOM 799 C CA . PHE A 1 99 ? 19.685 4.354 -10.296 1.00 90.75 99 PHE A CA 1
ATOM 800 C C . PHE A 1 99 ? 19.100 4.704 -11.673 1.00 90.75 99 PHE A C 1
ATOM 802 O O . PHE A 1 99 ? 19.675 5.513 -12.405 1.00 90.75 99 PHE A O 1
ATOM 809 N N . TYR A 1 100 ? 17.952 4.121 -12.026 1.00 91.19 100 TYR A N 1
ATOM 810 C CA . TYR A 1 100 ? 17.304 4.362 -13.318 1.00 91.19 100 TYR A CA 1
ATOM 811 C C . TYR A 1 100 ? 16.771 5.781 -13.448 1.00 91.19 100 TYR A C 1
ATOM 813 O O . TYR A 1 100 ? 16.796 6.333 -14.543 1.00 91.19 100 TYR A O 1
ATOM 821 N N . TYR A 1 101 ? 16.337 6.391 -12.351 1.00 91.12 101 TYR A N 1
ATOM 822 C CA . TYR A 1 101 ? 15.931 7.785 -12.338 1.00 91.12 101 TYR A CA 1
ATOM 823 C C . TYR A 1 101 ? 17.091 8.690 -12.747 1.00 91.12 101 TYR A C 1
ATOM 825 O O . TYR A 1 101 ? 16.979 9.416 -13.726 1.00 91.12 101 TYR A O 1
ATOM 833 N N . TYR A 1 102 ? 18.251 8.579 -12.102 1.00 89.19 102 TYR A N 1
ATOM 834 C CA . TYR A 1 102 ? 19.363 9.481 -12.413 1.00 89.19 102 TYR A CA 1
ATOM 835 C C . TYR A 1 102 ? 20.094 9.154 -13.720 1.00 89.19 102 TYR A C 1
ATOM 837 O O . TYR A 1 102 ? 20.607 10.060 -14.369 1.00 89.19 102 TYR A O 1
ATOM 845 N N . ASN A 1 103 ? 20.114 7.888 -14.149 1.00 89.81 103 ASN A N 1
ATOM 846 C CA . ASN A 1 103 ? 20.884 7.476 -15.329 1.00 89.81 103 ASN A CA 1
ATOM 847 C C . ASN A 1 103 ? 20.033 7.263 -16.588 1.00 89.81 103 ASN A C 1
ATOM 849 O O . ASN A 1 103 ? 20.569 7.254 -17.695 1.00 89.81 103 ASN A O 1
ATOM 853 N N . ARG A 1 104 ? 18.721 7.032 -16.446 1.00 90.00 104 ARG A N 1
ATOM 854 C CA . ARG A 1 104 ? 17.820 6.644 -17.547 1.00 90.00 104 ARG A CA 1
ATOM 855 C C . ARG A 1 104 ? 16.381 7.166 -17.379 1.00 90.00 104 ARG A C 1
ATOM 857 O O . ARG A 1 104 ? 15.439 6.493 -17.800 1.00 90.00 104 ARG A O 1
ATOM 864 N N . MET A 1 105 ? 16.193 8.374 -16.826 1.00 88.19 105 MET A N 1
ATOM 865 C CA . MET A 1 105 ? 14.858 8.944 -16.536 1.00 88.19 105 MET A CA 1
ATOM 866 C C . MET A 1 105 ? 13.876 8.909 -17.716 1.00 88.19 105 MET A C 1
ATOM 868 O O . MET A 1 105 ? 12.668 8.774 -17.536 1.00 88.19 105 MET A O 1
ATOM 872 N N . THR A 1 106 ? 14.382 9.023 -18.945 1.00 89.88 106 THR A N 1
ATOM 873 C CA . THR A 1 106 ? 13.557 9.102 -20.155 1.00 89.88 106 THR A CA 1
ATOM 874 C C . THR A 1 106 ? 12.763 7.825 -20.416 1.00 89.88 106 THR A C 1
ATOM 876 O O . THR A 1 106 ? 11.727 7.893 -21.078 1.00 89.88 106 THR A O 1
ATOM 879 N N . ILE A 1 107 ? 13.198 6.682 -19.870 1.00 93.50 107 ILE A N 1
ATOM 880 C CA . ILE A 1 107 ? 12.487 5.403 -19.968 1.00 93.50 107 ILE A CA 1
ATOM 881 C C . ILE A 1 107 ? 11.101 5.513 -19.328 1.00 93.50 107 ILE A C 1
ATOM 883 O O . ILE A 1 107 ? 10.125 5.061 -19.920 1.00 93.50 107 ILE A O 1
ATOM 887 N N . PHE A 1 108 ? 10.976 6.154 -18.165 1.00 94.44 108 PHE A N 1
ATOM 888 C CA . PHE A 1 108 ? 9.691 6.275 -17.471 1.00 94.44 108 PHE A CA 1
ATOM 889 C C . PHE A 1 108 ? 8.651 7.013 -18.330 1.00 94.44 108 PHE A C 1
ATOM 891 O O . PHE A 1 108 ? 7.532 6.534 -18.499 1.00 94.44 108 PHE A O 1
ATOM 898 N N . GLY A 1 109 ? 9.040 8.118 -18.968 1.00 92.00 109 GLY A N 1
ATOM 899 C CA . GLY A 1 109 ? 8.162 8.848 -19.884 1.00 92.00 109 GLY A CA 1
ATOM 900 C C . GLY A 1 109 ? 7.900 8.096 -21.193 1.00 92.00 109 GLY A C 1
ATOM 901 O O . GLY A 1 109 ? 6.751 7.865 -21.558 1.00 92.00 109 GLY A O 1
ATOM 902 N N . ARG A 1 110 ? 8.951 7.672 -21.905 1.00 92.69 110 ARG A N 1
ATOM 903 C CA . ARG A 1 110 ? 8.816 7.078 -23.250 1.00 92.69 110 ARG A CA 1
ATOM 904 C C . ARG A 1 110 ? 8.197 5.687 -23.226 1.00 92.69 110 ARG A C 1
ATOM 906 O O . ARG A 1 110 ? 7.288 5.393 -23.995 1.00 92.69 110 ARG A O 1
ATOM 913 N N . GLU A 1 111 ? 8.681 4.835 -22.333 1.00 93.75 111 GLU A N 1
ATOM 914 C CA . GLU A 1 111 ? 8.320 3.419 -22.316 1.00 93.75 111 GLU A CA 1
ATOM 915 C C . GLU A 1 111 ? 7.125 3.154 -21.426 1.00 93.75 111 GLU A C 1
ATOM 917 O O . GLU A 1 111 ? 6.331 2.263 -21.734 1.00 93.75 111 GLU A O 1
ATOM 922 N N . PHE A 1 112 ? 6.962 3.945 -20.362 1.00 94.50 112 PHE A N 1
ATOM 923 C CA . PHE A 1 112 ? 5.909 3.774 -19.364 1.00 94.50 112 PHE A CA 1
ATOM 924 C C . PHE A 1 112 ? 4.878 4.913 -19.347 1.00 94.50 112 PHE A C 1
ATOM 926 O O . PHE A 1 112 ? 3.835 4.763 -18.721 1.00 94.50 112 PHE A O 1
ATOM 933 N N . GLY A 1 113 ? 5.036 5.974 -20.146 1.00 92.31 113 GLY A N 1
ATOM 934 C CA . GLY A 1 113 ? 4.050 7.062 -20.213 1.00 92.31 113 GLY A CA 1
ATOM 935 C C . GLY A 1 113 ? 3.870 7.793 -18.881 1.00 92.31 113 GLY A C 1
ATOM 936 O O . GLY A 1 113 ? 2.816 8.372 -18.648 1.00 92.31 113 GLY A O 1
ATOM 937 N N . ILE A 1 114 ? 4.862 7.710 -17.995 1.00 94.06 114 ILE A N 1
ATOM 938 C CA . ILE A 1 114 ? 4.798 8.246 -16.640 1.00 94.06 114 ILE A CA 1
ATOM 939 C C . ILE A 1 114 ? 5.223 9.704 -16.685 1.00 94.06 114 ILE A C 1
ATOM 941 O O . ILE A 1 114 ? 6.303 10.028 -17.184 1.00 94.06 114 ILE A O 1
ATOM 945 N N . THR A 1 115 ? 4.377 10.570 -16.136 1.00 87.88 115 THR A N 1
ATOM 946 C CA . THR A 1 115 ? 4.666 11.997 -15.994 1.00 87.88 115 THR A CA 1
ATOM 947 C C . THR A 1 115 ? 5.062 12.302 -14.554 1.00 87.88 115 THR A C 1
ATOM 949 O O . THR A 1 115 ? 4.383 11.904 -13.611 1.00 87.88 115 THR A O 1
ATOM 952 N N . PHE A 1 116 ? 6.172 13.010 -14.385 1.00 86.94 116 PHE A N 1
ATOM 953 C CA . PHE A 1 116 ? 6.711 13.440 -13.097 1.00 86.94 116 PHE A CA 1
ATOM 954 C C . PHE A 1 116 ? 7.447 14.770 -13.274 1.00 86.94 116 PHE A C 1
ATOM 956 O O . PHE A 1 116 ? 7.748 15.164 -14.402 1.00 86.94 116 PHE A O 1
ATOM 963 N N . SER A 1 117 ? 7.717 15.470 -12.174 1.00 85.19 117 SER A N 1
ATOM 964 C CA . SER A 1 117 ? 8.342 16.794 -12.222 1.00 85.19 117 SER A CA 1
ATOM 965 C C . SER A 1 117 ? 9.864 16.644 -12.225 1.00 85.19 117 SER A C 1
ATOM 967 O O . SER A 1 117 ? 10.414 16.320 -11.174 1.00 85.19 117 SER A O 1
ATOM 969 N N . PRO A 1 118 ? 10.573 16.872 -13.343 1.00 79.19 118 PRO A N 1
ATOM 970 C CA . PRO A 1 118 ? 12.019 16.633 -13.421 1.00 79.19 118 PRO A CA 1
ATOM 971 C C . PRO A 1 118 ? 12.830 17.478 -12.425 1.00 79.19 118 PRO A C 1
ATOM 973 O O . PRO A 1 118 ? 13.918 17.070 -12.030 1.00 79.19 118 PRO A O 1
ATOM 976 N N . ASP A 1 119 ? 12.276 18.607 -11.979 1.00 85.62 119 ASP A N 1
ATOM 977 C CA . ASP A 1 119 ? 12.898 19.517 -11.010 1.00 85.62 119 ASP A CA 1
ATOM 978 C C . ASP A 1 119 ? 12.768 19.046 -9.552 1.00 85.62 119 ASP A C 1
ATOM 980 O O . ASP A 1 119 ? 13.392 19.610 -8.653 1.00 85.62 119 ASP A O 1
ATOM 984 N N . LEU A 1 120 ? 11.946 18.025 -9.293 1.00 86.06 120 LEU A N 1
ATOM 985 C CA . LEU A 1 120 ? 11.776 17.463 -7.958 1.00 86.06 120 LEU A CA 1
ATOM 986 C C . LEU A 1 120 ? 12.780 16.328 -7.697 1.00 86.06 120 LEU A C 1
ATOM 988 O O . LEU A 1 120 ? 13.135 15.574 -8.612 1.00 86.06 120 LEU A O 1
ATOM 992 N N . PRO A 1 121 ? 13.227 16.160 -6.437 1.00 89.38 121 PRO A N 1
ATOM 993 C CA . PRO A 1 121 ? 14.093 15.049 -6.065 1.00 89.38 121 PRO A CA 1
ATOM 994 C C . PRO A 1 121 ? 13.390 13.707 -6.299 1.00 89.38 121 PRO A C 1
ATOM 996 O O . PRO A 1 121 ? 12.160 13.623 -6.262 1.00 89.38 121 PRO A O 1
ATOM 999 N N . PHE A 1 122 ? 14.179 12.644 -6.504 1.00 92.50 122 PHE A N 1
ATOM 1000 C CA . PHE A 1 122 ? 13.661 11.299 -6.779 1.00 92.50 122 PHE A CA 1
ATOM 1001 C C . PHE A 1 122 ? 12.576 10.874 -5.788 1.00 92.50 122 PHE A C 1
ATOM 1003 O O . PHE A 1 122 ? 11.531 10.393 -6.206 1.00 92.50 122 PHE A O 1
ATOM 1010 N N . ASP A 1 123 ? 12.787 11.119 -4.497 1.00 89.75 123 ASP A N 1
ATOM 1011 C CA . ASP A 1 123 ? 11.841 10.758 -3.442 1.00 89.75 123 ASP A CA 1
ATOM 1012 C C . ASP A 1 123 ? 10.448 11.359 -3.652 1.00 89.75 123 ASP A C 1
ATOM 1014 O O . ASP A 1 123 ? 9.455 10.670 -3.452 1.00 89.75 123 ASP A O 1
ATOM 1018 N N . SER A 1 124 ? 10.365 12.599 -4.137 1.00 88.88 124 SER A N 1
ATOM 1019 C CA . SER A 1 124 ? 9.093 13.257 -4.452 1.00 88.88 124 SER A CA 1
ATOM 1020 C C . SER A 1 124 ? 8.443 12.733 -5.735 1.00 88.88 124 SER A C 1
ATOM 1022 O O . SER A 1 124 ? 7.246 12.920 -5.937 1.00 88.88 124 SER A O 1
ATOM 1024 N N . ASN A 1 125 ? 9.213 12.109 -6.628 1.00 92.94 125 ASN A N 1
ATOM 1025 C CA . ASN A 1 125 ? 8.712 11.525 -7.874 1.00 92.94 125 ASN A CA 1
ATOM 1026 C C . ASN A 1 125 ? 8.493 10.015 -7.796 1.00 92.94 125 ASN A C 1
ATOM 1028 O O . ASN A 1 125 ? 7.812 9.466 -8.659 1.00 92.94 125 ASN A O 1
ATOM 1032 N N . TYR A 1 126 ? 9.036 9.350 -6.779 1.00 94.56 126 TYR A N 1
ATOM 1033 C CA . TYR A 1 126 ? 8.939 7.909 -6.601 1.00 94.56 126 TYR A CA 1
ATOM 1034 C C . TYR A 1 126 ? 7.482 7.440 -6.589 1.00 94.56 126 TYR A C 1
ATOM 1036 O O . TYR A 1 126 ? 7.132 6.512 -7.315 1.00 94.56 126 TYR A O 1
ATOM 1044 N N . GLU A 1 127 ? 6.618 8.139 -5.854 1.00 93.06 127 GLU A N 1
ATOM 1045 C CA . GLU A 1 127 ? 5.189 7.821 -5.795 1.00 93.06 127 GLU A CA 1
ATOM 1046 C C . GLU A 1 127 ? 4.530 7.878 -7.177 1.00 93.06 127 GLU A C 1
ATOM 1048 O O . GLU A 1 127 ? 3.895 6.911 -7.589 1.00 93.06 127 GLU A O 1
ATOM 1053 N N . ARG A 1 128 ? 4.786 8.943 -7.948 1.00 93.00 128 ARG A N 1
ATOM 1054 C CA . ARG A 1 128 ? 4.264 9.105 -9.318 1.00 93.00 128 ARG A CA 1
ATOM 1055 C C . ARG A 1 128 ? 4.737 8.000 -10.256 1.00 93.00 128 ARG A C 1
ATOM 1057 O O . ARG A 1 128 ? 4.012 7.597 -11.162 1.00 93.00 128 ARG A O 1
ATOM 1064 N N . ILE A 1 129 ? 5.962 7.511 -10.060 1.00 95.88 129 ILE A N 1
ATOM 1065 C CA . ILE A 1 129 ? 6.504 6.397 -10.841 1.00 95.88 129 ILE A CA 1
ATOM 1066 C C . ILE A 1 129 ? 5.743 5.107 -10.533 1.00 95.88 129 ILE A C 1
ATOM 1068 O O . ILE A 1 129 ? 5.343 4.402 -11.459 1.00 95.88 129 ILE A O 1
ATOM 1072 N N . ILE A 1 130 ? 5.507 4.809 -9.255 1.00 97.00 130 ILE A N 1
ATOM 1073 C CA . ILE A 1 130 ? 4.771 3.605 -8.859 1.00 97.00 130 ILE A CA 1
ATOM 1074 C C . ILE A 1 130 ? 3.299 3.682 -9.283 1.00 97.00 130 ILE A C 1
ATOM 1076 O O . ILE A 1 130 ? 2.786 2.716 -9.845 1.00 97.00 130 ILE A O 1
ATOM 1080 N N . GLU A 1 131 ? 2.647 4.836 -9.125 1.00 94.94 131 GLU A N 1
ATOM 1081 C CA . GLU A 1 131 ? 1.295 5.082 -9.647 1.00 94.94 131 GLU A CA 1
ATOM 1082 C C . GLU A 1 131 ? 1.232 4.904 -11.166 1.00 94.94 131 GLU A C 1
ATOM 1084 O O . GLU A 1 131 ? 0.358 4.215 -11.681 1.00 94.94 131 GLU A O 1
ATOM 1089 N N . GLY A 1 132 ? 2.214 5.432 -11.896 1.00 96.19 132 GLY A N 1
ATOM 1090 C CA . GLY A 1 132 ? 2.285 5.255 -13.341 1.00 96.19 132 GLY A CA 1
ATOM 1091 C C . GLY A 1 132 ? 2.450 3.791 -13.767 1.00 96.19 132 GLY A C 1
ATOM 1092 O O . GLY A 1 132 ? 1.893 3.371 -14.786 1.00 96.19 132 GLY A O 1
ATOM 1093 N N . PHE A 1 133 ? 3.180 2.979 -12.994 1.00 97.94 133 PHE A N 1
ATOM 1094 C CA . PHE A 1 133 ? 3.218 1.533 -13.219 1.00 97.94 133 PHE A CA 1
ATOM 1095 C C . PHE A 1 133 ? 1.878 0.865 -12.908 1.00 97.94 133 PHE A C 1
ATOM 1097 O O . PHE A 1 133 ? 1.447 0.017 -13.691 1.00 97.94 133 PHE A O 1
ATOM 1104 N N . HIS A 1 134 ? 1.205 1.261 -11.827 1.00 97.12 134 HIS A N 1
ATOM 1105 C CA . HIS A 1 134 ? -0.127 0.770 -11.482 1.00 97.12 134 HIS A CA 1
ATOM 1106 C C . HIS A 1 134 ? -1.141 1.056 -12.600 1.00 97.12 134 HIS A C 1
AT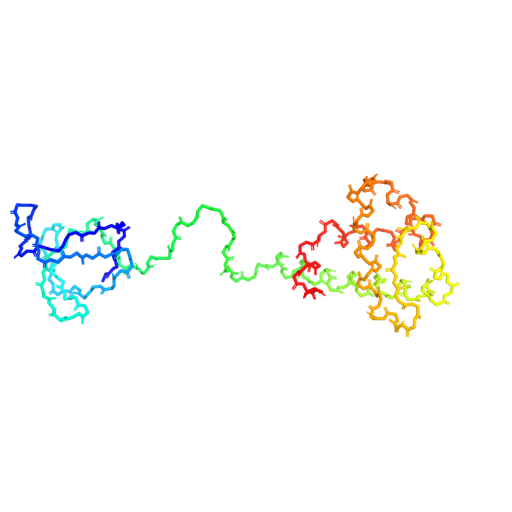OM 1108 O O . HIS A 1 134 ? -1.748 0.131 -13.134 1.00 97.12 134 HIS A O 1
ATOM 1114 N N . ASP A 1 135 ? -1.231 2.299 -13.073 1.00 95.19 135 ASP A N 1
ATOM 1115 C CA . ASP A 1 135 ? -2.143 2.688 -14.157 1.00 95.19 135 ASP A CA 1
ATOM 1116 C C . ASP A 1 135 ? -1.889 1.888 -15.441 1.00 95.19 135 ASP A C 1
ATOM 1118 O O . ASP A 1 135 ? -2.807 1.489 -16.164 1.00 95.19 135 ASP A O 1
ATOM 1122 N N . ARG A 1 136 ? -0.616 1.609 -15.735 1.00 95.69 136 ARG A N 1
ATOM 1123 C CA . ARG A 1 136 ? -0.234 0.753 -16.859 1.00 95.69 136 ARG A CA 1
ATOM 1124 C C . ARG A 1 136 ? -0.634 -0.701 -16.664 1.00 95.69 136 ARG A C 1
ATOM 1126 O O . ARG A 1 136 ? -1.044 -1.321 -17.646 1.00 95.69 136 ARG A O 1
ATOM 1133 N N . ARG A 1 137 ? -0.491 -1.243 -15.454 1.00 96.75 137 ARG A N 1
ATOM 1134 C CA . ARG A 1 137 ? -0.949 -2.595 -15.112 1.00 96.75 137 ARG A CA 1
ATOM 1135 C C . ARG A 1 137 ? -2.445 -2.713 -15.362 1.00 96.75 137 ARG A C 1
ATOM 1137 O O . ARG A 1 137 ? -2.850 -3.633 -16.065 1.00 96.75 137 ARG A O 1
ATOM 1144 N N . GLU A 1 138 ? -3.226 -1.755 -14.873 1.00 93.44 138 GLU A N 1
ATOM 1145 C CA . GLU A 1 138 ? -4.682 -1.744 -15.036 1.00 93.44 138 GLU A CA 1
ATOM 1146 C C . GLU A 1 138 ? -5.091 -1.604 -16.504 1.00 93.44 138 GLU A C 1
ATOM 1148 O O . GLU A 1 138 ? -5.998 -2.283 -16.980 1.00 93.44 138 GLU A O 1
ATOM 1153 N N . LYS A 1 139 ? -4.377 -0.770 -17.267 1.00 93.62 139 LYS A N 1
ATOM 1154 C CA . LYS A 1 139 ? -4.704 -0.524 -18.674 1.00 93.62 139 LYS A CA 1
ATOM 1155 C C . LYS A 1 139 ? -4.299 -1.656 -19.621 1.00 93.62 139 LYS A C 1
ATOM 1157 O O . LYS A 1 139 ? -5.003 -1.914 -20.595 1.00 93.62 139 LYS A O 1
ATOM 1162 N N . TYR A 1 140 ? -3.134 -2.268 -19.411 1.00 92.94 140 TYR A N 1
ATOM 1163 C CA . TYR A 1 140 ? -2.522 -3.187 -20.384 1.00 92.94 140 TYR A CA 1
ATOM 1164 C C . TYR A 1 140 ? -2.338 -4.615 -19.865 1.00 92.94 140 TYR A C 1
ATOM 1166 O O . TYR A 1 140 ? -1.912 -5.486 -20.626 1.00 92.94 140 TYR A O 1
ATOM 1174 N N . GLY A 1 141 ? -2.644 -4.862 -18.595 1.00 92.75 141 GLY A N 1
ATOM 1175 C CA . GLY A 1 141 ? -2.502 -6.154 -17.944 1.00 92.75 141 GLY A CA 1
ATOM 1176 C C . GLY A 1 141 ? -1.127 -6.382 -17.314 1.00 92.75 141 GLY A C 1
ATOM 1177 O O . GLY A 1 141 ? -0.089 -5.889 -17.771 1.00 92.75 141 GLY A O 1
ATOM 1178 N N . ARG A 1 142 ? -1.134 -7.204 -16.262 1.00 95.12 142 ARG A N 1
ATOM 1179 C CA . ARG A 1 142 ? 0.028 -7.576 -15.445 1.00 95.12 142 ARG A CA 1
ATOM 1180 C C . ARG A 1 142 ? 1.201 -8.122 -16.257 1.00 95.12 142 ARG A C 1
ATOM 1182 O O . ARG A 1 142 ? 2.311 -7.622 -16.118 1.00 95.12 142 ARG A O 1
ATOM 1189 N N . GLU A 1 143 ? 0.961 -9.094 -17.136 1.00 92.88 143 GLU A N 1
ATOM 1190 C CA . GLU A 1 143 ? 2.027 -9.751 -17.913 1.00 92.88 143 GLU A CA 1
ATOM 1191 C C . GLU A 1 143 ? 2.680 -8.809 -18.934 1.00 92.88 143 GLU A C 1
ATOM 1193 O O . GLU A 1 143 ? 3.897 -8.820 -19.122 1.00 92.88 143 GLU A O 1
ATOM 1198 N N . SER A 1 144 ? 1.881 -7.931 -19.548 1.00 94.56 144 SER A N 1
ATOM 1199 C CA . SER A 1 144 ? 2.371 -6.898 -20.468 1.00 94.56 144 SER A CA 1
ATOM 1200 C C . SER A 1 144 ? 3.293 -5.911 -19.753 1.00 94.56 144 SER A C 1
ATOM 1202 O O . SER A 1 144 ? 4.376 -5.582 -20.248 1.00 94.56 144 SER A O 1
ATOM 1204 N N . LEU A 1 145 ? 2.894 -5.467 -18.556 1.00 97.56 145 LEU A N 1
ATOM 1205 C CA . LEU A 1 145 ? 3.739 -4.627 -17.720 1.00 97.56 145 LEU A CA 1
ATOM 1206 C C . LEU A 1 145 ? 5.001 -5.378 -17.279 1.00 97.56 145 LEU A C 1
ATOM 1208 O O . LEU A 1 145 ? 6.094 -4.843 -17.451 1.00 97.56 145 LEU A O 1
ATOM 1212 N N . TYR A 1 146 ? 4.872 -6.607 -16.772 1.00 96.06 146 TYR A N 1
ATOM 1213 C CA . TYR A 1 146 ? 5.999 -7.415 -16.305 1.00 96.06 146 TYR A CA 1
ATOM 1214 C C . TYR A 1 146 ? 7.062 -7.588 -17.393 1.00 96.06 146 TYR A C 1
ATOM 1216 O O . TYR A 1 146 ? 8.228 -7.275 -17.160 1.00 96.06 146 TYR A O 1
ATOM 1224 N N . GLY A 1 147 ? 6.671 -7.971 -18.613 1.00 94.44 147 GLY A N 1
ATOM 1225 C CA . GLY A 1 147 ? 7.610 -8.114 -19.730 1.00 94.44 147 GLY A CA 1
ATOM 1226 C C . GLY A 1 147 ? 8.377 -6.822 -20.041 1.00 94.44 147 GLY A C 1
ATOM 1227 O O . GLY A 1 147 ? 9.584 -6.855 -20.294 1.00 94.44 147 GLY A O 1
ATOM 1228 N N . LYS A 1 148 ? 7.710 -5.663 -19.958 1.00 97.38 148 LYS A N 1
ATOM 1229 C CA . LYS A 1 148 ? 8.374 -4.357 -20.105 1.00 97.38 148 LYS A CA 1
ATOM 1230 C C . LYS A 1 148 ? 9.307 -4.059 -18.935 1.00 97.38 148 LYS A C 1
ATOM 1232 O O . LYS A 1 148 ? 10.434 -3.632 -19.165 1.00 97.38 148 LYS A O 1
ATOM 1237 N N . LEU A 1 149 ? 8.876 -4.296 -17.699 1.00 97.94 149 LEU A N 1
ATOM 1238 C CA . LEU A 1 149 ? 9.705 -4.075 -16.515 1.00 97.94 149 LEU A CA 1
ATOM 1239 C C . LEU A 1 149 ? 10.982 -4.922 -16.569 1.00 97.94 149 LEU A C 1
ATOM 1241 O O . LEU A 1 149 ? 12.067 -4.382 -16.383 1.00 97.94 149 LEU A O 1
ATOM 1245 N N . VAL A 1 150 ? 10.879 -6.208 -16.922 1.00 97.44 150 VAL A N 1
ATOM 1246 C CA . VAL A 1 150 ? 12.039 -7.102 -17.072 1.00 97.44 150 VAL A CA 1
ATOM 1247 C C . VAL A 1 150 ? 13.016 -6.555 -18.110 1.00 97.44 150 VAL A C 1
ATOM 1249 O O . VAL A 1 150 ? 14.221 -6.519 -17.861 1.00 97.44 150 VAL A O 1
ATOM 1252 N N . ARG A 1 151 ? 12.506 -6.084 -19.255 1.00 96.75 151 ARG A N 1
ATOM 1253 C CA . ARG A 1 151 ? 13.326 -5.537 -20.343 1.00 96.75 151 ARG A CA 1
ATOM 1254 C C . ARG A 1 151 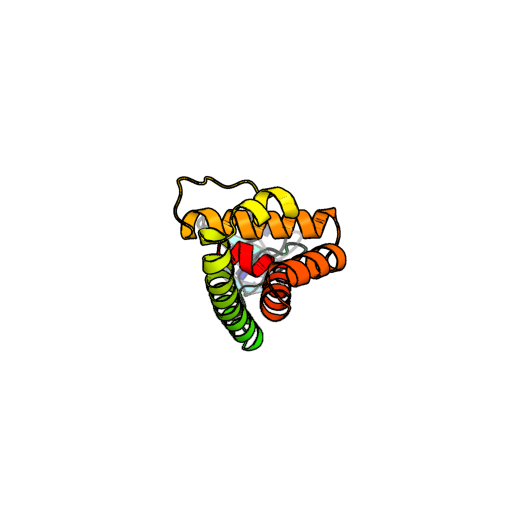? 14.155 -4.321 -19.919 1.00 96.75 151 ARG A C 1
ATOM 1256 O O . ARG A 1 151 ? 15.279 -4.178 -20.396 1.00 96.75 151 ARG A O 1
ATOM 1263 N N . TYR A 1 152 ? 13.606 -3.438 -19.086 1.00 95.94 152 TYR A N 1
ATOM 1264 C CA . TYR A 1 152 ? 14.248 -2.158 -18.754 1.00 95.94 152 TYR A CA 1
ATOM 1265 C C . TYR A 1 152 ? 14.940 -2.131 -17.392 1.00 95.94 152 TYR A C 1
ATOM 1267 O O . TYR A 1 152 ? 15.924 -1.408 -17.244 1.00 95.94 152 TYR A O 1
ATOM 1275 N N . PHE A 1 153 ? 14.448 -2.907 -16.427 1.00 95.69 153 PHE A N 1
ATOM 1276 C CA . PHE A 1 153 ? 14.891 -2.856 -15.035 1.00 95.69 153 PHE A CA 1
ATOM 1277 C C . PHE A 1 153 ? 15.498 -4.171 -14.528 1.00 95.69 153 PHE A C 1
ATOM 1279 O O . PHE A 1 153 ? 16.117 -4.179 -13.467 1.00 95.69 153 PHE A O 1
ATOM 1286 N N . GLY A 1 154 ? 15.374 -5.263 -15.288 1.00 95.06 154 GLY A N 1
ATOM 1287 C CA . GLY A 1 154 ? 15.814 -6.596 -14.880 1.00 95.06 154 GLY A CA 1
ATOM 1288 C C . GLY A 1 154 ? 14.734 -7.380 -14.131 1.00 95.06 154 GLY A C 1
ATOM 1289 O O . GLY A 1 154 ? 13.725 -6.832 -13.688 1.00 95.06 154 GLY A O 1
ATOM 1290 N N . ARG A 1 155 ? 14.938 -8.700 -14.023 1.00 95.88 155 ARG A N 1
ATOM 1291 C CA . ARG A 1 155 ? 13.948 -9.645 -13.479 1.00 95.88 155 ARG A CA 1
ATOM 1292 C C . ARG A 1 155 ? 13.591 -9.358 -12.022 1.00 95.88 155 ARG A C 1
ATOM 1294 O O . ARG A 1 155 ? 12.415 -9.237 -11.717 1.00 95.88 155 ARG A O 1
ATOM 1301 N N . GLU A 1 156 ? 14.592 -9.210 -11.162 1.00 93.31 156 GLU A N 1
ATOM 1302 C CA . GLU A 1 156 ? 14.395 -8.990 -9.724 1.00 93.31 156 GLU A CA 1
ATOM 1303 C C . GLU A 1 156 ? 13.602 -7.703 -9.451 1.00 93.31 156 GLU A C 1
ATOM 1305 O O . GLU A 1 156 ? 12.572 -7.724 -8.782 1.00 93.31 156 GLU A O 1
ATOM 1310 N N . THR A 1 157 ? 14.014 -6.580 -10.051 1.00 95.00 157 THR A N 1
ATOM 1311 C CA . THR A 1 157 ? 13.287 -5.311 -9.916 1.00 95.00 157 THR A CA 1
ATOM 1312 C C . THR A 1 157 ? 11.865 -5.413 -10.471 1.00 95.00 157 THR A C 1
ATOM 1314 O O . THR A 1 157 ? 10.940 -4.874 -9.869 1.00 95.00 157 THR A O 1
ATOM 1317 N N . ALA A 1 158 ? 11.662 -6.123 -11.584 1.00 97.19 158 ALA A N 1
ATOM 1318 C CA . ALA A 1 158 ? 10.331 -6.339 -12.140 1.00 97.19 158 ALA A CA 1
ATOM 1319 C C . ALA A 1 158 ? 9.431 -7.163 -11.209 1.00 97.19 158 ALA A C 1
ATOM 1321 O O . ALA A 1 158 ? 8.272 -6.803 -11.022 1.00 97.19 158 ALA A O 1
ATOM 1322 N N . GLU A 1 159 ? 9.950 -8.237 -10.614 1.00 96.19 159 GLU A N 1
ATOM 1323 C CA . GLU A 1 159 ? 9.220 -9.078 -9.659 1.00 96.19 159 GLU A CA 1
ATOM 1324 C C . GLU A 1 159 ? 8.815 -8.278 -8.420 1.00 96.19 159 GLU A C 1
ATOM 1326 O O . GLU A 1 159 ? 7.650 -8.311 -8.028 1.00 96.19 159 GLU A O 1
ATOM 1331 N N . ASN A 1 160 ? 9.732 -7.480 -7.872 1.00 97.44 160 ASN A N 1
ATOM 1332 C CA . ASN A 1 160 ? 9.456 -6.625 -6.723 1.00 97.44 160 ASN A CA 1
ATOM 1333 C C . ASN A 1 160 ? 8.431 -5.521 -7.036 1.00 97.44 160 ASN A C 1
ATOM 1335 O O . ASN A 1 160 ? 7.533 -5.273 -6.231 1.00 97.44 160 ASN A O 1
ATOM 1339 N N . ILE A 1 161 ? 8.514 -4.882 -8.211 1.00 98.25 161 ILE A N 1
ATOM 1340 C CA . ILE A 1 161 ? 7.508 -3.900 -8.646 1.00 98.25 161 ILE A CA 1
ATOM 1341 C C . ILE A 1 161 ? 6.145 -4.576 -8.788 1.00 98.25 161 ILE A C 1
ATOM 1343 O O . ILE A 1 161 ? 5.168 -4.081 -8.241 1.00 98.25 161 ILE A O 1
ATOM 1347 N N . ILE A 1 162 ? 6.062 -5.716 -9.478 1.00 97.75 162 ILE A N 1
ATOM 1348 C CA . ILE A 1 162 ? 4.794 -6.435 -9.635 1.00 97.75 162 ILE A CA 1
ATOM 1349 C C . ILE A 1 162 ? 4.230 -6.869 -8.283 1.00 97.75 162 ILE A C 1
ATOM 1351 O O . ILE A 1 162 ? 3.033 -6.717 -8.070 1.00 97.75 162 ILE A O 1
ATOM 1355 N N . TRP A 1 163 ? 5.069 -7.333 -7.356 1.00 95.88 163 TRP A N 1
ATOM 1356 C CA . TRP A 1 163 ? 4.622 -7.682 -6.012 1.00 95.88 163 TRP A CA 1
ATOM 1357 C C . TRP A 1 163 ? 3.995 -6.480 -5.296 1.00 95.88 163 TRP A C 1
ATOM 1359 O O . TRP A 1 163 ? 2.918 -6.629 -4.727 1.00 95.88 163 TRP A O 1
ATOM 1369 N N . LEU A 1 164 ? 4.604 -5.286 -5.362 1.00 96.75 164 LEU A N 1
ATOM 1370 C CA . LEU A 1 164 ? 4.007 -4.074 -4.776 1.00 96.75 164 LEU A CA 1
ATOM 1371 C C . LEU A 1 164 ? 2.647 -3.755 -5.396 1.00 96.75 164 LEU A C 1
ATOM 1373 O O . LEU A 1 164 ? 1.712 -3.424 -4.676 1.00 96.75 164 LEU A O 1
ATOM 1377 N N . LEU A 1 165 ? 2.538 -3.867 -6.721 1.00 96.12 165 LEU A N 1
ATOM 1378 C CA . LEU A 1 165 ? 1.299 -3.579 -7.444 1.00 96.12 165 LEU A CA 1
ATOM 1379 C C . LEU A 1 165 ? 0.209 -4.630 -7.197 1.00 96.12 165 LEU A C 1
ATOM 1381 O O . LEU A 1 165 ? -0.971 -4.298 -7.215 1.00 96.12 165 LEU A O 1
ATOM 1385 N N . ASP A 1 166 ? 0.587 -5.888 -6.966 1.00 92.25 166 ASP A N 1
ATOM 1386 C CA . ASP A 1 166 ? -0.340 -6.963 -6.602 1.00 92.25 166 ASP A CA 1
ATOM 1387 C C . ASP A 1 166 ? -0.879 -6.791 -5.160 1.00 92.25 166 ASP A C 1
ATOM 1389 O O . ASP A 1 166 ? -1.912 -7.374 -4.844 1.00 92.25 166 ASP A O 1
ATOM 1393 N N . HIS A 1 167 ? -0.234 -5.957 -4.328 1.00 91.19 167 HIS A N 1
ATOM 1394 C CA . HIS A 1 167 ? -0.650 -5.594 -2.960 1.00 91.19 167 HIS A CA 1
ATOM 1395 C C . HIS A 1 167 ? -0.927 -4.083 -2.833 1.00 91.19 167 HIS A C 1
ATOM 1397 O O . HIS A 1 167 ? -0.457 -3.408 -1.905 1.00 91.19 167 HIS A O 1
ATOM 1403 N N . TRP A 1 168 ? -1.653 -3.527 -3.808 1.00 93.62 168 TRP A N 1
ATOM 1404 C CA . TRP A 1 168 ? -1.918 -2.090 -3.924 1.00 93.62 168 TRP A CA 1
ATOM 1405 C C . TRP A 1 168 ? -2.593 -1.484 -2.684 1.00 93.62 168 TRP A C 1
ATOM 1407 O O . TRP A 1 168 ? -2.307 -0.353 -2.303 1.00 93.62 168 TRP A O 1
ATOM 1417 N N . GLU A 1 169 ? -3.424 -2.245 -1.977 1.00 87.56 169 GLU A N 1
ATOM 1418 C CA . GLU A 1 169 ? -4.069 -1.811 -0.737 1.00 87.56 169 GLU A CA 1
ATOM 1419 C C . GLU A 1 169 ? -3.066 -1.461 0.376 1.00 87.56 169 GLU A C 1
ATOM 1421 O O . GLU A 1 169 ? -3.329 -0.595 1.212 1.00 87.56 169 GLU A O 1
ATOM 1426 N N . LEU A 1 170 ? -1.893 -2.104 0.393 1.00 87.56 170 LEU A N 1
ATOM 1427 C CA . LEU A 1 170 ? -0.817 -1.763 1.325 1.00 87.56 170 LEU A CA 1
ATOM 1428 C C . LEU A 1 170 ? -0.127 -0.466 0.900 1.00 87.56 170 LEU A C 1
ATOM 1430 O O . LEU A 1 170 ? 0.240 0.336 1.758 1.00 87.56 170 LEU A O 1
ATOM 1434 N N . TRP A 1 171 ? 0.006 -0.241 -0.409 1.00 90.31 171 TRP A N 1
ATOM 1435 C CA . TRP A 1 171 ? 0.519 1.009 -0.960 1.00 90.31 171 TRP A CA 1
ATOM 1436 C C . TRP A 1 171 ? -0.383 2.193 -0.597 1.00 90.31 171 TRP A C 1
ATOM 1438 O O . TRP A 1 171 ? 0.100 3.173 -0.031 1.00 90.31 171 TRP A O 1
ATOM 1448 N N . GLU A 1 172 ? -1.695 2.078 -0.818 1.00 88.38 172 GLU A N 1
ATOM 1449 C CA . GLU A 1 172 ? -2.670 3.113 -0.440 1.00 88.38 172 GLU A CA 1
ATOM 1450 C C . GLU A 1 172 ? -2.696 3.385 1.064 1.00 88.38 172 GLU A C 1
ATOM 1452 O O . GLU A 1 172 ? -2.952 4.507 1.481 1.00 88.38 172 GLU A O 1
ATOM 1457 N N . LYS A 1 173 ? -2.422 2.371 1.887 1.00 85.75 173 LYS A N 1
ATOM 1458 C CA . LYS A 1 173 ? -2.446 2.499 3.346 1.00 85.75 173 LYS A CA 1
ATOM 1459 C C . LYS A 1 173 ? -1.171 3.095 3.944 1.00 85.75 173 LYS A C 1
ATOM 1461 O O . LYS A 1 173 ? -1.232 3.686 5.021 1.00 85.75 173 LYS A O 1
ATOM 1466 N N . PHE A 1 174 ? -0.011 2.830 3.344 1.00 85.50 174 PHE A N 1
ATOM 1467 C CA . PHE A 1 174 ? 1.290 3.138 3.953 1.00 85.50 174 PHE A CA 1
ATOM 1468 C C . PHE A 1 174 ? 2.117 4.173 3.187 1.00 85.50 174 PHE A C 1
ATOM 1470 O O . PHE A 1 174 ? 3.134 4.620 3.720 1.00 85.50 174 PHE A O 1
ATOM 1477 N N . CYS A 1 175 ? 1.732 4.526 1.961 1.00 81.88 175 CYS A N 1
ATOM 1478 C CA . CYS A 1 175 ? 2.455 5.488 1.127 1.00 81.88 175 CYS A CA 1
ATOM 1479 C C . CYS A 1 175 ? 1.599 6.669 0.650 1.00 81.88 175 CYS A C 1
ATOM 1481 O O . CYS A 1 175 ? 2.179 7.656 0.215 1.00 81.88 175 CYS A O 1
ATOM 1483 N N . LYS A 1 176 ? 0.266 6.591 0.749 1.00 74.94 176 LYS A N 1
ATOM 1484 C CA . LYS A 1 176 ? -0.650 7.733 0.594 1.00 74.94 176 LYS A CA 1
ATOM 1485 C C . LYS A 1 176 ? -1.187 8.166 1.955 1.00 74.94 176 LYS A C 1
ATOM 1487 O O . LYS A 1 176 ? -1.483 9.372 2.093 1.00 74.94 176 LYS A O 1
#

pLDDT: mean 88.89, std 13.19, range [38.69, 98.25]

Secondary structure (DSSP, 8-state):
-EE-SSEEEEESSSSTTSPEEEEEETT-B-EEEEEETTEEEEE-TTS-EEEEEGGGEESS------SS----PPPPHHHHHHHHHHHHHHHHHHHHHHHHHHHHTHHHHHHH-----TTS-HHHHHHHHHHHHHHHHHHH-HHHHHHHHHHHH-HHHHHHHHHHHHTHHHHHHHT-

Sequence (176 aa):
VWVKAGSANIRNGPSTQNKVIAGAKWNDKLLVIEEQGKWYKVKLPQGQIGWIYQPLCSSEKLYYRVKTKPEETKPTLEDLTMKLSFIRINKEVKNSLHFYYYNRMTIFGREFGITFSPDLPFDSNYERIIEGFHDRREKYGRESLYGKLVRYFGRETAENIIWLLDHWELWEKFCK

InterPro domains:
  IPR003646 SH3-like domain, bacterial-type [PF08239] (7-53)
  IPR003646 SH3-like domain, bacterial-type [PS51781] (1-61)

Organism: NCBI:txid412755

Radius of gyration: 29.2 Å; chains: 1; bounding box: 72×32×61 Å

Foldseek 3Di:
DFFQDQKWFFFADDDPPGDGDDMDGGQFDWDFDDDDDQWTFTQHPVGDTTITGNVRDDPDGDDDPDPDDDDPDPQDPVNVVVLVLLVVLLVVLLVLVLVCCVPPVVCLCPVQVQDDDNPDDSVRCVLSSLVSLLVCCVVPNLVVSLVSCCVRRNNSSSVSSSVCSVPVVSCVVPVD